Protein AF-0000000083385975 (afdb_homodimer)

Secondary structure (DSSP, 8-state):
-EEEEEESTTTT-EEEEE-EE-SSS-S-EEEEEEEESGGGTT-EEEEEE---EEETTEEE-/-EEEEEESTTTT-EEEEE-EE-SSS-S-EEEEEEEESGGGTT-EEEEEE---EEETTEEE-

Radius of gyration: 14.03 Å; Cα contacts (8 Å, |Δi|>4): 349; chains: 2; bounding box: 25×40×30 Å

Structure (mmCIF, N/CA/C/O backbone):
data_AF-0000000083385975-model_v1
#
loop_
_entity.id
_entity.type
_entity.pdbx_description
1 polymer 'Dirigent protein'
#
loop_
_atom_site.group_PDB
_atom_site.id
_atom_site.type_symbol
_atom_site.label_atom_id
_atom_site.label_alt_id
_atom_site.label_comp_id
_atom_site.label_asym_id
_atom_site.label_entity_id
_atom_site.label_seq_id
_atom_site.pdbx_PDB_ins_code
_atom_site.Cartn_x
_atom_site.Cartn_y
_atom_site.Cartn_z
_atom_site.occupancy
_atom_site.B_iso_or_equiv
_atom_site.auth_seq_id
_atom_site.auth_comp_id
_atom_site.auth_asym_id
_atom_site.auth_atom_id
_atom_site.pdbx_PDB_model_num
ATOM 1 N N . MET A 1 1 ? 3.215 5.559 -6.77 1 88.38 1 MET A N 1
ATOM 2 C CA . MET A 1 1 ? 4.078 4.836 -5.836 1 88.38 1 MET A CA 1
ATOM 3 C C . MET A 1 1 ? 4.18 3.365 -6.223 1 88.38 1 MET A C 1
ATOM 5 O O . MET A 1 1 ? 3.305 2.836 -6.906 1 88.38 1 MET A O 1
ATOM 9 N N . ASP A 1 2 ? 5.242 2.699 -5.797 1 93.31 2 ASP A N 1
ATOM 10 C CA . ASP A 1 2 ? 5.492 1.332 -6.246 1 93.31 2 ASP A CA 1
ATOM 11 C C . ASP A 1 2 ? 5.652 0.386 -5.059 1 93.31 2 ASP A C 1
ATOM 13 O O . ASP A 1 2 ? 6.312 0.724 -4.074 1 93.31 2 ASP A O 1
ATOM 17 N N . LEU A 1 3 ? 4.934 -0.708 -5.23 1 95.5 3 LEU A N 1
ATOM 18 C CA . LEU A 1 3 ? 5.172 -1.834 -4.336 1 95.5 3 LEU A CA 1
ATOM 19 C C . LEU A 1 3 ? 6.074 -2.869 -4.992 1 95.5 3 LEU A C 1
ATOM 21 O O . LEU A 1 3 ? 5.801 -3.326 -6.105 1 95.5 3 LEU A O 1
ATOM 25 N N . VAL A 1 4 ? 7.172 -3.223 -4.312 1 96.75 4 VAL A N 1
ATOM 26 C CA . VAL A 1 4 ? 8.094 -4.242 -4.805 1 96.75 4 VAL A CA 1
ATOM 27 C C . VAL A 1 4 ? 8.086 -5.441 -3.863 1 96.75 4 VAL A C 1
ATOM 29 O O . VAL A 1 4 ? 8.32 -5.301 -2.662 1 96.75 4 VAL A O 1
ATOM 32 N N . PHE A 1 5 ? 7.875 -6.602 -4.43 1 96.5 5 PHE A N 1
ATOM 33 C CA . PHE A 1 5 ? 7.957 -7.816 -3.621 1 96.5 5 PHE A CA 1
ATOM 34 C C . PHE A 1 5 ? 9.398 -8.297 -3.512 1 96.5 5 PHE A C 1
ATOM 36 O O . PHE A 1 5 ? 10.102 -8.406 -4.52 1 96.5 5 PHE A O 1
ATOM 43 N N . GLU A 1 6 ? 9.664 -8.602 -2.287 1 97.62 6 GLU A N 1
ATOM 44 C CA . GLU A 1 6 ? 11.062 -8.953 -2.029 1 97.62 6 GLU A CA 1
ATOM 45 C C . GLU A 1 6 ? 11.211 -10.445 -1.756 1 97.62 6 GLU A C 1
ATOM 47 O O . GLU A 1 6 ? 12.32 -10.984 -1.848 1 97.62 6 GLU A O 1
ATOM 52 N N . SER A 1 7 ? 10.148 -11.031 -1.352 1 95.56 7 SER A N 1
ATOM 53 C CA . SER A 1 7 ? 10.211 -12.453 -1.019 1 95.56 7 SER A CA 1
ATOM 54 C C . SER A 1 7 ? 8.898 -13.156 -1.325 1 95.56 7 SER A C 1
ATOM 56 O O . SER A 1 7 ? 7.887 -12.5 -1.603 1 95.56 7 SER A O 1
ATOM 58 N N . GLY A 1 8 ? 8.977 -14.5 -1.321 1 93.44 8 GLY A N 1
ATOM 59 C CA . GLY A 1 8 ? 7.805 -15.312 -1.595 1 93.44 8 GLY A CA 1
ATOM 60 C C . GLY A 1 8 ? 7.605 -15.594 -3.072 1 93.44 8 GLY A C 1
ATOM 61 O O . GLY A 1 8 ? 8.508 -15.375 -3.879 1 93.44 8 GLY A O 1
ATOM 62 N N . SER A 1 9 ? 6.445 -16.047 -3.395 1 92.44 9 SER A N 1
ATOM 63 C CA . SER A 1 9 ? 6.152 -16.5 -4.75 1 92.44 9 SER A CA 1
ATOM 64 C C . SER A 1 9 ? 6.168 -15.344 -5.738 1 92.44 9 SER A C 1
ATOM 66 O O . SER A 1 9 ? 6.352 -15.547 -6.941 1 92.44 9 SER A O 1
ATOM 68 N N . LEU A 1 10 ? 6.117 -14.133 -5.27 1 93.75 10 LEU A N 1
ATOM 69 C CA . LEU A 1 10 ? 6.035 -12.969 -6.148 1 93.75 10 LEU A CA 1
ATOM 70 C C . LEU A 1 10 ? 7.336 -12.172 -6.117 1 93.75 10 LEU A C 1
ATOM 72 O O . LEU A 1 10 ? 7.395 -11.047 -6.625 1 93.75 10 LEU A O 1
ATOM 76 N N . ALA A 1 11 ? 8.312 -12.734 -5.547 1 95.5 11 ALA A N 1
ATOM 77 C CA . ALA A 1 11 ? 9.586 -12.031 -5.418 1 95.5 11 ALA A CA 1
ATOM 78 C C . ALA A 1 11 ? 10.047 -11.492 -6.766 1 95.5 11 ALA A C 1
ATOM 80 O O . ALA A 1 11 ? 10.078 -12.219 -7.762 1 95.5 11 ALA A O 1
ATOM 81 N N . GLY A 1 12 ? 10.406 -10.141 -6.676 1 94.94 12 GLY A N 1
ATOM 82 C CA . GLY A 1 12 ? 10.883 -9.492 -7.887 1 94.94 12 GLY A CA 1
ATOM 83 C C . GLY A 1 12 ? 9.773 -8.828 -8.68 1 94.94 12 GLY A C 1
ATOM 84 O O . GLY A 1 12 ? 10.047 -8.062 -9.609 1 94.94 12 GLY A O 1
ATOM 85 N N . SER A 1 13 ? 8.508 -9.094 -8.352 1 95.69 13 SER A N 1
ATOM 86 C CA . SER A 1 13 ? 7.379 -8.477 -9.031 1 95.69 13 SER A CA 1
ATOM 87 C C . SER A 1 13 ? 7.031 -7.125 -8.406 1 95.69 13 SER A C 1
ATOM 89 O O . SER A 1 13 ? 7.465 -6.816 -7.297 1 95.69 13 SER A O 1
ATOM 91 N N . THR A 1 14 ? 6.316 -6.316 -9.18 1 95.69 14 THR A N 1
ATOM 92 C CA . THR A 1 14 ? 5.949 -4.977 -8.734 1 95.69 14 THR A CA 1
ATOM 93 C C . THR A 1 14 ? 4.473 -4.703 -9 1 95.69 14 THR A C 1
ATOM 95 O O . THR A 1 14 ? 3.871 -5.316 -9.883 1 95.69 14 THR A O 1
ATOM 98 N N . LEU A 1 15 ? 3.912 -3.865 -8.133 1 95.38 15 LEU A N 1
ATOM 99 C CA . LEU A 1 15 ? 2.59 -3.277 -8.328 1 95.38 15 LEU A CA 1
ATOM 100 C C . LEU A 1 15 ? 2.662 -1.755 -8.289 1 95.38 15 LEU A C 1
ATOM 102 O O . LEU A 1 15 ? 3.551 -1.187 -7.648 1 95.38 15 LEU A O 1
ATOM 106 N N . LYS A 1 16 ? 1.742 -1.178 -8.953 1 94.81 16 LYS A N 1
ATOM 107 C CA . LYS A 1 16 ? 1.578 0.27 -8.859 1 94.81 16 LYS A CA 1
ATOM 108 C C . LYS A 1 16 ? 0.511 0.634 -7.828 1 94.81 16 LYS A C 1
ATOM 110 O O . LYS A 1 16 ? -0.54 -0.006 -7.766 1 94.81 16 LYS A O 1
ATOM 115 N N . VAL A 1 17 ? 0.784 1.629 -6.988 1 93.62 17 VAL A N 1
ATOM 116 C CA . VAL A 1 17 ? -0.159 2.141 -6 1 93.62 17 VAL A CA 1
ATOM 117 C C . VAL A 1 17 ? -0.404 3.629 -6.242 1 93.62 17 VAL A C 1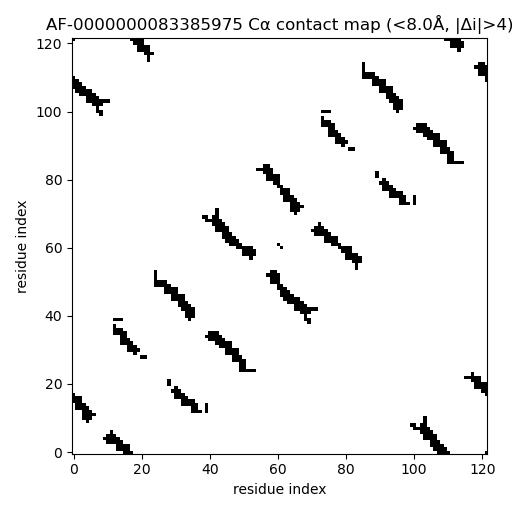
ATOM 119 O O . VAL A 1 17 ? 0.543 4.402 -6.414 1 93.62 17 VAL A O 1
ATOM 122 N N . MET A 1 18 ? -1.644 3.971 -6.336 1 89.06 18 MET A N 1
ATOM 123 C CA . MET A 1 18 ? -2.02 5.363 -6.562 1 89.06 18 MET A CA 1
ATOM 124 C C . MET A 1 18 ? -3.123 5.793 -5.602 1 89.06 18 MET A C 1
ATOM 126 O O . MET A 1 18 ? -4.016 5.008 -5.285 1 89.06 18 MET A O 1
ATOM 130 N N . GLY A 1 19 ? -2.93 7.121 -5.129 1 83.69 19 GLY A N 1
ATOM 131 C CA . GLY A 1 19 ? -4.027 7.645 -4.332 1 83.69 19 GLY A CA 1
ATOM 132 C C . GLY A 1 19 ? -3.705 8.969 -3.672 1 83.69 19 GLY A C 1
ATOM 133 O O . GLY A 1 19 ? -2.584 9.469 -3.789 1 83.69 19 GLY A O 1
ATOM 134 N N . ARG A 1 20 ? -4.781 9.508 -3.145 1 80.38 20 ARG A N 1
ATOM 135 C CA . ARG A 1 20 ? -4.715 10.773 -2.416 1 80.38 20 ARG A CA 1
ATOM 136 C C . ARG A 1 20 ? -5.016 10.562 -0.936 1 80.38 20 ARG A C 1
ATOM 138 O O . ARG A 1 20 ? -5.895 9.773 -0.58 1 80.38 20 ARG A O 1
ATOM 145 N N . LEU A 1 21 ? -3.982 11.055 -0.12 1 77.69 21 LEU A N 1
ATOM 146 C CA . LEU A 1 21 ? -4.266 11.016 1.312 1 77.69 21 LEU A CA 1
ATOM 147 C C . LEU A 1 21 ? -5.059 12.25 1.741 1 77.69 21 LEU A C 1
ATOM 149 O O . LEU A 1 21 ? -4.621 13.383 1.527 1 77.69 21 LEU A O 1
ATOM 153 N N . GLY A 1 22 ? -6.238 11.969 2.188 1 69.06 22 GLY A N 1
ATOM 154 C CA . GLY A 1 22 ? -7.047 13.07 2.691 1 69.06 22 GLY A CA 1
ATOM 155 C C . GLY A 1 22 ? -6.453 13.727 3.922 1 69.06 22 GLY A C 1
ATOM 156 O O . GLY A 1 22 ? -5.457 13.25 4.473 1 69.06 22 GLY A O 1
ATOM 157 N N . GLY A 1 23 ? -6.637 14.945 4.199 1 59.19 23 GLY A N 1
ATOM 158 C CA . GLY A 1 23 ? -6.133 15.867 5.203 1 59.19 23 GLY A CA 1
ATOM 159 C C . GLY A 1 23 ? -6.289 15.344 6.621 1 59.19 23 GLY A C 1
ATOM 160 O O . GLY A 1 23 ? -5.32 15.312 7.387 1 59.19 23 GLY A O 1
ATOM 161 N N . LYS A 1 24 ? -7.508 15.523 7.355 1 55.5 24 LYS A N 1
ATOM 162 C CA . LYS A 1 24 ? -7.793 15.328 8.773 1 55.5 24 LYS A CA 1
ATOM 163 C C . LYS A 1 24 ? -8.023 13.852 9.086 1 55.5 24 LYS A C 1
ATOM 165 O O . LYS A 1 24 ? -8.305 13.055 8.18 1 55.5 24 LYS A O 1
ATOM 170 N N . ILE A 1 25 ? -7.484 13.547 10.43 1 53.78 25 ILE A N 1
ATOM 171 C CA . ILE A 1 25 ? -8 12.289 10.953 1 53.78 25 ILE A CA 1
ATOM 172 C C . ILE A 1 25 ? -9.391 12.023 10.375 1 53.78 25 ILE A C 1
ATOM 174 O O . ILE A 1 25 ? -10.375 12.602 10.82 1 53.78 25 ILE A O 1
ATOM 178 N N . SER A 1 26 ? -9.523 12.18 9.141 1 58.34 26 SER A N 1
ATOM 179 C CA . SER A 1 26 ? -10.875 11.844 8.703 1 58.34 26 SER A CA 1
ATOM 180 C C . SER A 1 26 ? -11.039 10.336 8.508 1 58.34 26 SER A C 1
ATOM 182 O O . SER A 1 26 ? -10.062 9.594 8.586 1 58.34 26 SER A O 1
ATOM 184 N N . GLY A 1 27 ? -12.281 9.922 8.219 1 66.12 27 GLY A N 1
ATOM 185 C CA . GLY A 1 27 ? -12.773 8.57 7.996 1 66.12 27 GLY A CA 1
ATOM 186 C C . GLY A 1 27 ? -11.836 7.719 7.168 1 66.12 27 GLY A C 1
ATOM 187 O O . GLY A 1 27 ? -10.781 8.188 6.738 1 66.12 27 GLY A O 1
ATOM 188 N N . PRO A 1 28 ? -12 6.469 7.023 1 73.62 28 PRO A N 1
ATOM 189 C CA . PRO A 1 28 ? -11.25 5.52 6.195 1 73.62 28 PRO A CA 1
ATOM 190 C C . PRO A 1 28 ? -11.109 5.984 4.75 1 73.62 28 PRO A C 1
ATOM 192 O O . PRO A 1 28 ? -12.008 6.633 4.211 1 73.62 28 PRO A O 1
ATOM 195 N N . GLY A 1 29 ? -9.844 6.074 4.18 1 83.75 29 GLY A N 1
ATOM 196 C CA . GLY A 1 29 ? -9.586 6.328 2.771 1 83.75 29 GLY A CA 1
ATOM 197 C C . GLY A 1 29 ? -9.156 5.086 2.01 1 83.75 29 GLY A C 1
ATOM 198 O O . GLY A 1 29 ? -9 4.016 2.598 1 83.75 29 GLY A O 1
ATOM 199 N N . GLN A 1 30 ? -9.172 5.277 0.643 1 87.38 30 GLN A N 1
ATOM 200 C CA . GLN A 1 30 ? -8.812 4.152 -0.208 1 87.38 30 GLN A CA 1
ATOM 201 C C . GLN A 1 30 ? -7.789 4.562 -1.264 1 87.38 30 GLN A C 1
ATOM 203 O O . GLN A 1 30 ? -7.859 5.672 -1.8 1 87.38 30 GLN A O 1
ATOM 208 N N . TRP A 1 31 ? -6.887 3.754 -1.437 1 91.88 31 TRP A N 1
ATOM 209 C CA . TRP A 1 31 ? -5.961 3.857 -2.561 1 91.88 31 TRP A CA 1
ATOM 210 C C . TRP A 1 31 ? -6.168 2.709 -3.541 1 91.88 31 TRP A C 1
ATOM 212 O O . TRP A 1 31 ? -6.629 1.632 -3.158 1 91.88 31 TRP A O 1
ATOM 222 N N . SER A 1 32 ? -5.836 2.957 -4.758 1 94.25 32 SER A N 1
ATOM 223 C CA . SER A 1 32 ? -5.973 1.908 -5.762 1 94.25 32 SER A CA 1
ATOM 224 C C . SER A 1 32 ? -4.637 1.216 -6.023 1 94.25 32 SER A C 1
ATOM 226 O O . SER A 1 32 ? -3.582 1.852 -5.977 1 94.25 32 SER A O 1
ATOM 228 N N . VAL A 1 33 ? -4.738 -0.02 -6.27 1 95.19 33 VAL A N 1
ATOM 229 C CA . VAL A 1 33 ? -3.605 -0.845 -6.68 1 95.19 33 VAL A CA 1
ATOM 230 C C . VAL A 1 33 ? -3.863 -1.424 -8.07 1 95.19 33 VAL A C 1
ATOM 232 O O . VAL A 1 33 ? -4.961 -1.906 -8.352 1 95.19 33 VAL A O 1
ATOM 235 N N . MET A 1 34 ? -2.967 -1.313 -8.883 1 90.81 34 MET A N 1
ATOM 236 C CA . MET A 1 34 ? -3.131 -1.812 -10.25 1 90.81 34 MET A CA 1
ATOM 237 C C . MET A 1 34 ? -1.925 -2.645 -10.672 1 90.81 34 MET A C 1
ATOM 239 O O . MET A 1 34 ? -0.838 -2.504 -10.109 1 90.81 34 MET A O 1
ATOM 243 N N . GLY A 1 35 ? -2.105 -3.424 -11.727 1 82 35 GLY A N 1
ATOM 244 C CA . GLY A 1 35 ? -1.233 -4.391 -12.367 1 82 35 GLY A CA 1
ATOM 245 C C . GLY A 1 35 ? 0.237 -4.031 -12.273 1 82 35 GLY A C 1
ATOM 246 O O . GLY A 1 35 ? 0.584 -2.949 -11.789 1 82 35 GLY A O 1
ATOM 247 N N . GLY A 1 36 ? 1.035 -5.062 -12.516 1 85.88 36 GLY A N 1
ATOM 248 C CA . GLY A 1 36 ? 2.488 -4.984 -12.539 1 85.88 36 GLY A CA 1
ATOM 249 C C . GLY A 1 36 ? 3.123 -6 -13.477 1 85.88 36 GLY A C 1
ATOM 250 O O . GLY A 1 36 ? 2.623 -6.234 -14.578 1 85.88 36 GLY A O 1
ATOM 251 N N . THR A 1 37 ? 4.148 -6.5 -12.984 1 91.12 37 THR A N 1
ATOM 252 C CA . THR A 1 37 ? 4.953 -7.375 -13.836 1 91.12 37 THR A CA 1
ATOM 253 C C . THR A 1 37 ? 4.457 -8.812 -13.742 1 91.12 37 THR A C 1
ATOM 255 O O . THR A 1 37 ? 3.953 -9.242 -12.703 1 91.12 37 THR A O 1
ATOM 258 N N . GLY A 1 38 ? 4.555 -9.586 -14.906 1 87.94 38 GLY A N 1
ATOM 259 C CA . GLY A 1 38 ? 4.309 -11.016 -14.93 1 87.94 38 GLY A CA 1
ATOM 260 C C . GLY A 1 38 ? 2.869 -11.383 -14.617 1 87.94 38 GLY A C 1
ATOM 261 O O . GLY A 1 38 ? 1.939 -10.859 -15.234 1 87.94 38 GLY A O 1
ATOM 262 N N . ASP A 1 39 ? 2.711 -12.055 -13.508 1 86.38 39 ASP A N 1
ATOM 263 C CA . ASP A 1 39 ? 1.422 -12.594 -13.086 1 86.38 39 ASP A CA 1
ATOM 264 C C . ASP A 1 39 ? 0.525 -11.5 -12.516 1 86.38 39 ASP A C 1
ATOM 266 O O . ASP A 1 39 ? -0.67 -11.719 -12.305 1 86.38 39 ASP A O 1
ATOM 270 N N . LEU A 1 40 ? 1.121 -10.383 -12.32 1 94.06 40 LEU A N 1
ATOM 271 C CA . LEU A 1 40 ? 0.365 -9.32 -11.656 1 94.06 40 LEU A CA 1
ATOM 272 C C . LEU A 1 40 ? -0.152 -8.305 -12.672 1 94.06 40 LEU A C 1
ATOM 274 O O . LEU A 1 40 ? -0.706 -7.273 -12.297 1 94.06 40 LEU A O 1
ATOM 278 N N . THR A 1 41 ? -0.028 -8.547 -13.953 1 94.75 41 THR A N 1
ATOM 279 C CA . THR A 1 41 ? -0.422 -7.594 -14.984 1 94.75 41 THR A CA 1
ATOM 280 C C . THR A 1 41 ? -1.924 -7.324 -14.93 1 94.75 41 THR A C 1
ATOM 282 O O . THR A 1 41 ? -2.371 -6.211 -15.203 1 94.75 41 THR A O 1
ATOM 285 N N . MET A 1 42 ? -2.705 -8.258 -14.516 1 95 42 MET A N 1
ATOM 286 C CA . MET A 1 42 ? -4.156 -8.094 -14.469 1 95 42 MET A CA 1
ATOM 287 C C . MET A 1 42 ? -4.641 -7.934 -13.031 1 95 42 MET A C 1
ATOM 289 O O . MET A 1 42 ? -5.84 -8.031 -12.766 1 95 42 MET A O 1
ATOM 293 N N . ALA A 1 43 ? -3.664 -7.77 -12.211 1 95.25 43 ALA A N 1
ATOM 294 C CA . ALA A 1 43 ? -4.043 -7.594 -10.812 1 95.25 43 ALA A CA 1
ATOM 295 C C . ALA A 1 43 ? -4.652 -6.215 -10.578 1 95.25 43 ALA A C 1
ATOM 297 O O . ALA A 1 43 ? -4.188 -5.219 -11.141 1 95.25 43 ALA A O 1
ATOM 298 N N . ARG A 1 44 ? -5.75 -6.215 -9.828 1 96.19 44 ARG A N 1
ATOM 299 C CA . ARG A 1 44 ? -6.383 -4.996 -9.336 1 96.19 44 ARG A CA 1
ATOM 300 C C . ARG A 1 44 ? -6.758 -5.129 -7.863 1 96.19 44 ARG A C 1
ATOM 302 O O . ARG A 1 44 ? -7.168 -6.203 -7.414 1 96.19 44 ARG A O 1
ATOM 309 N N . GLY A 1 45 ? -6.488 -4.012 -7.141 1 96.06 45 GLY A N 1
ATOM 310 C CA . GLY A 1 45 ? -6.82 -4.062 -5.727 1 96.06 45 GLY A CA 1
ATOM 311 C C . GLY A 1 45 ? -7.051 -2.691 -5.121 1 96.06 45 GLY A C 1
ATOM 312 O O . GLY A 1 45 ? -6.992 -1.679 -5.82 1 96.06 45 GLY A O 1
ATOM 313 N N . ILE A 1 46 ? -7.391 -2.799 -3.822 1 95.38 46 ILE A N 1
ATOM 314 C CA . ILE A 1 46 ? -7.664 -1.596 -3.043 1 95.38 46 ILE A CA 1
ATOM 315 C C . ILE A 1 46 ? -6.914 -1.66 -1.716 1 95.38 46 ILE A C 1
ATOM 317 O O . ILE A 1 46 ? -6.875 -2.709 -1.066 1 95.38 46 ILE A O 1
ATOM 321 N N . ILE A 1 47 ? -6.293 -0.514 -1.362 1 93.56 47 ILE A N 1
ATOM 322 C CA . ILE A 1 47 ? -5.77 -0.348 -0.01 1 93.56 47 ILE A CA 1
ATOM 323 C C . ILE A 1 47 ? -6.734 0.503 0.814 1 93.56 47 ILE A C 1
ATOM 325 O O . ILE A 1 47 ? -6.98 1.665 0.486 1 93.56 47 ILE A O 1
ATOM 329 N N . ASN A 1 48 ? -7.301 -0.117 1.854 1 91.75 48 ASN A N 1
ATOM 330 C CA . ASN A 1 48 ? -8.078 0.609 2.852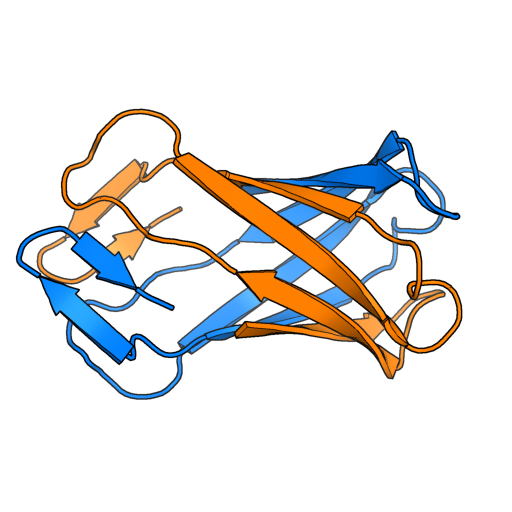 1 91.75 48 ASN A CA 1
ATOM 331 C C . ASN A 1 48 ? -7.195 1.143 3.975 1 91.75 48 ASN A C 1
ATOM 333 O O . ASN A 1 48 ? -6.5 0.374 4.641 1 91.75 48 ASN A O 1
ATOM 337 N N . TYR A 1 49 ? -7.254 2.557 4.059 1 86.5 49 TYR A N 1
ATOM 338 C CA . TYR A 1 49 ? -6.395 3.082 5.113 1 86.5 49 TYR A CA 1
ATOM 339 C C . TYR A 1 49 ? -7.18 3.971 6.066 1 86.5 49 TYR A C 1
ATOM 341 O O . TYR A 1 49 ? -8.234 4.504 5.707 1 86.5 49 TYR A O 1
ATOM 349 N N . LYS A 1 50 ? -6.727 4.043 7.332 1 82.38 50 LYS A N 1
ATOM 350 C CA . LYS A 1 50 ? -7.215 4.949 8.367 1 82.38 50 LYS A CA 1
ATOM 351 C C . LYS A 1 50 ? -6.055 5.586 9.133 1 82.38 50 LYS A C 1
ATOM 353 O O . LYS A 1 50 ? -5.117 4.898 9.539 1 82.38 50 LYS A O 1
ATOM 358 N N . ILE A 1 51 ? -6.148 6.871 9.188 1 81 51 ILE A N 1
ATOM 359 C CA . ILE A 1 51 ? -5.168 7.566 10.008 1 81 51 ILE A CA 1
ATOM 360 C C . ILE A 1 51 ? -5.523 7.402 11.484 1 81 51 ILE A C 1
ATOM 362 O O . ILE A 1 51 ? -6.602 7.816 11.922 1 81 51 ILE A O 1
ATOM 3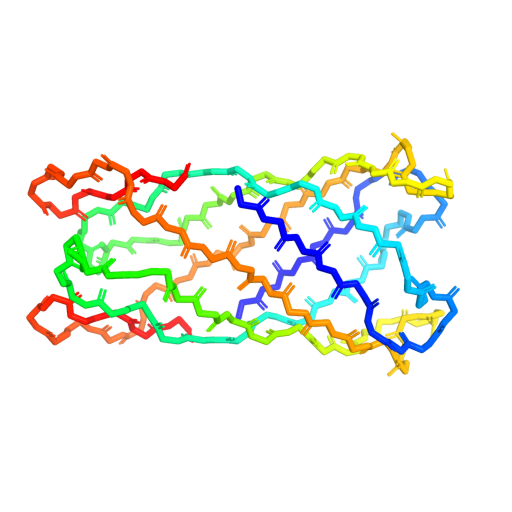66 N N . ILE A 1 52 ? -4.676 6.812 12.273 1 82.38 52 ILE A N 1
ATOM 367 C CA . ILE A 1 52 ? -5.012 6.547 13.664 1 82.38 52 ILE A CA 1
ATOM 368 C C . ILE A 1 52 ? -4.34 7.578 14.562 1 82.38 52 ILE A C 1
ATOM 370 O O . ILE A 1 52 ? -4.754 7.785 15.703 1 82.38 52 ILE A O 1
ATOM 374 N N . GLN A 1 53 ? -3.221 8.242 14 1 80.81 53 GLN A N 1
ATOM 375 C CA . GLN A 1 53 ? -2.535 9.281 14.758 1 80.81 53 GLN A CA 1
ATOM 376 C C . GLN A 1 53 ? -1.976 10.359 13.836 1 80.81 53 GLN A C 1
ATOM 378 O O . GLN A 1 53 ? -1.449 10.047 12.758 1 80.81 53 GLN A O 1
ATOM 383 N N . GLU A 1 54 ? -2.262 11.609 14.148 1 77.56 54 GLU A N 1
ATOM 384 C 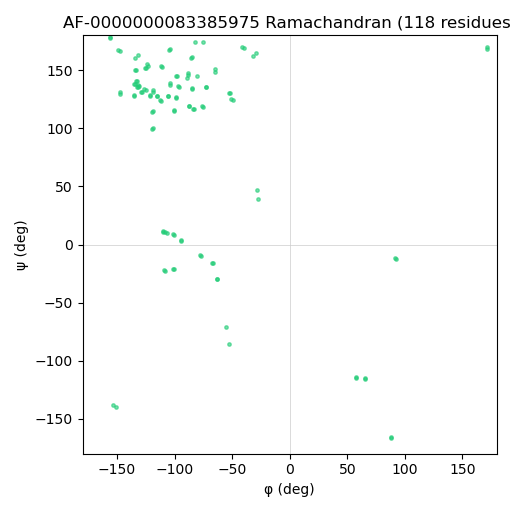CA . GLU A 1 54 ? -1.666 12.742 13.445 1 77.56 54 GLU A CA 1
ATOM 385 C C . GLU A 1 54 ? -0.85 13.617 14.391 1 77.56 54 GLU A C 1
ATOM 387 O O . GLU A 1 54 ? -1.344 14.031 15.438 1 77.56 54 GLU A O 1
ATOM 392 N N . ASP A 1 55 ? 0.379 13.602 14.102 1 77.06 55 ASP A N 1
ATOM 393 C CA . ASP A 1 55 ? 1.281 14.477 14.844 1 77.06 55 ASP A CA 1
ATOM 394 C C . ASP A 1 55 ? 1.972 15.469 13.914 1 77.06 55 ASP A C 1
ATOM 396 O O . ASP A 1 55 ? 2.975 15.133 13.273 1 77.06 55 ASP A O 1
ATOM 400 N N . GLY A 1 56 ? 1.371 16.625 13.977 1 76.5 56 GLY A N 1
ATOM 401 C CA . GLY A 1 56 ? 1.91 17.594 13.023 1 76.5 56 GLY A CA 1
ATOM 402 C C . GLY A 1 56 ? 1.83 17.109 11.586 1 76.5 56 GLY A C 1
ATOM 403 O O . GLY A 1 56 ? 0.746 16.812 11.086 1 76.5 56 GLY A O 1
ATOM 404 N N . ALA A 1 57 ? 3.047 16.906 11.023 1 71.19 57 ALA A N 1
ATOM 405 C CA . ALA A 1 57 ? 3.096 16.5 9.617 1 71.19 57 ALA A CA 1
ATOM 406 C C . ALA A 1 57 ? 3.182 14.977 9.492 1 71.19 57 ALA A C 1
ATOM 408 O O . ALA A 1 57 ? 3.166 14.445 8.375 1 71.19 57 ALA A O 1
ATOM 409 N N . SER A 1 58 ? 3.117 14.375 10.727 1 75.44 58 SER A N 1
ATOM 410 C CA . SER A 1 58 ? 3.27 12.922 10.695 1 75.44 58 SER A CA 1
ATOM 411 C C . SER A 1 58 ? 1.925 12.219 10.875 1 75.44 58 SER A C 1
ATOM 413 O O . SER A 1 58 ? 1.088 12.664 11.664 1 75.44 58 SER A O 1
ATOM 415 N N . ARG A 1 59 ? 1.743 11.133 10.016 1 80.75 59 ARG A N 1
ATOM 416 C CA . ARG A 1 59 ? 0.542 10.312 10.117 1 80.75 59 ARG A CA 1
ATOM 417 C C . ARG A 1 59 ? 0.899 8.836 10.227 1 80.75 59 ARG A C 1
ATOM 419 O O . ARG A 1 59 ? 1.808 8.359 9.547 1 80.75 59 ARG A O 1
ATOM 426 N N . THR A 1 60 ? 0.224 8.227 11.25 1 81 60 THR A N 1
ATOM 427 C CA . THR A 1 60 ? 0.373 6.785 11.422 1 81 60 THR A CA 1
ATOM 428 C C . THR A 1 60 ? -0.884 6.055 10.961 1 81 60 THR A C 1
ATOM 430 O O . THR A 1 60 ? -2.002 6.48 11.258 1 81 60 THR A O 1
ATOM 433 N N . PHE A 1 61 ? -0.608 5.039 10.062 1 79.69 61 PHE A N 1
ATOM 434 C CA . PHE A 1 61 ? -1.709 4.234 9.547 1 79.69 61 PHE A CA 1
ATOM 435 C C . PHE A 1 61 ? -1.799 2.906 10.297 1 79.69 61 PHE A C 1
ATOM 437 O O . PHE A 1 61 ? -0.796 2.412 10.812 1 79.69 61 PHE A O 1
ATOM 444 N N . MET B 1 1 ? -3.057 -1.206 7.738 1 88.69 1 MET B N 1
ATOM 445 C CA . MET B 1 1 ? -3.92 -1.069 6.566 1 88.69 1 MET B CA 1
ATOM 446 C C . MET B 1 1 ? -3.891 -2.336 5.719 1 88.69 1 MET B C 1
ATOM 448 O O . MET B 1 1 ? -2.951 -3.129 5.809 1 88.69 1 MET B O 1
ATOM 452 N N . ASP B 1 2 ? -4.891 -2.539 4.887 1 93.69 2 ASP B N 1
ATOM 453 C CA . ASP B 1 2 ? -5.02 -3.795 4.152 1 93.69 2 ASP B CA 1
ATOM 454 C C . ASP B 1 2 ? -5.152 -3.539 2.65 1 93.69 2 ASP B C 1
ATOM 456 O O . ASP B 1 2 ? -5.863 -2.623 2.232 1 93.69 2 ASP B O 1
ATOM 460 N N . LEU B 1 3 ? -4.355 -4.336 1.962 1 95.56 3 LEU B N 1
ATOM 461 C CA . LEU B 1 3 ? -4.551 -4.43 0.519 1 95.56 3 LEU B CA 1
ATOM 462 C C . LEU B 1 3 ? -5.363 -5.668 0.159 1 95.56 3 LEU B C 1
ATOM 464 O O . LEU B 1 3 ? -5.016 -6.781 0.565 1 95.56 3 LEU B O 1
ATOM 468 N N . VAL B 1 4 ? -6.445 -5.469 -0.594 1 96.75 4 VAL B N 1
ATOM 469 C CA . VAL B 1 4 ? -7.281 -6.574 -1.053 1 96.75 4 VAL B CA 1
ATOM 470 C C . VAL B 1 4 ? -7.223 -6.668 -2.576 1 96.75 4 VAL B C 1
ATOM 472 O O . VAL B 1 4 ? -7.512 -5.691 -3.273 1 96.75 4 VAL B O 1
ATOM 475 N N . PHE B 1 5 ? -6.926 -7.84 -3.062 1 96.56 5 PHE B N 1
ATOM 476 C CA . PHE B 1 5 ? -6.949 -8.047 -4.508 1 96.56 5 PHE B CA 1
ATOM 477 C C . PHE B 1 5 ? -8.359 -8.375 -4.984 1 96.56 5 PHE B C 1
ATOM 479 O O . PHE B 1 5 ? -9.023 -9.242 -4.422 1 96.56 5 PHE B O 1
ATOM 486 N N . GLU B 1 6 ? -8.633 -7.676 -6.047 1 97.56 6 GLU B N 1
ATOM 487 C CA . GLU B 1 6 ? -10.008 -7.801 -6.516 1 97.56 6 GLU B CA 1
ATOM 488 C C . GLU B 1 6 ? -10.078 -8.594 -7.82 1 97.56 6 GLU B C 1
ATOM 490 O O . GLU B 1 6 ? -11.141 -9.078 -8.203 1 97.56 6 GLU B O 1
ATOM 495 N N . SER B 1 7 ? -8.977 -8.617 -8.492 1 95.5 7 SER B N 1
ATOM 496 C CA . SER B 1 7 ? -8.961 -9.32 -9.773 1 95.5 7 SER B CA 1
ATOM 497 C C . SER B 1 7 ? -7.594 -9.914 -10.062 1 95.5 7 SER B C 1
ATOM 499 O O . SER B 1 7 ? -6.621 -9.617 -9.367 1 95.5 7 SER B O 1
ATOM 501 N N . GLY B 1 8 ? -7.602 -10.789 -11.086 1 93.38 8 GLY B N 1
ATOM 502 C CA . GLY B 1 8 ? -6.363 -11.453 -11.477 1 93.38 8 GLY B CA 1
ATOM 503 C C . GLY B 1 8 ? -6.102 -12.734 -10.703 1 93.38 8 GLY B C 1
ATOM 504 O O . GLY B 1 8 ? -6.996 -13.242 -10.023 1 93.38 8 GLY B O 1
ATOM 505 N N . SER B 1 9 ? -4.91 -13.219 -10.797 1 92.31 9 SER B N 1
ATOM 506 C CA . SER B 1 9 ? -4.551 -14.516 -10.227 1 92.31 9 SER B CA 1
ATOM 507 C C . SER B 1 9 ? -4.613 -14.484 -8.703 1 92.31 9 SER B C 1
ATOM 509 O O . SER B 1 9 ? -4.75 -15.531 -8.062 1 92.31 9 SER B O 1
ATOM 511 N N . LEU B 1 10 ? -4.652 -13.328 -8.117 1 93.75 10 LEU B N 1
ATOM 512 C CA . LEU B 1 10 ? -4.617 -13.219 -6.66 1 93.75 10 LEU B CA 1
ATOM 513 C C . LEU B 1 10 ? -5.961 -12.75 -6.121 1 93.75 10 LEU B C 1
ATOM 515 O O . LEU B 1 10 ? -6.074 -12.398 -4.941 1 93.75 10 LEU B O 1
ATOM 519 N N . ALA B 1 11 ? -6.918 -12.758 -6.949 1 95.44 11 ALA B N 1
ATOM 520 C CA . ALA B 1 11 ? -8.234 -12.273 -6.539 1 95.44 11 ALA B CA 1
ATOM 521 C C . ALA B 1 11 ? -8.695 -12.961 -5.258 1 95.44 11 ALA B C 1
ATOM 523 O O . ALA B 1 11 ? -8.641 -14.188 -5.145 1 95.44 11 ALA B O 1
ATOM 524 N N . GLY B 1 12 ? -9.141 -12.031 -4.316 1 95 12 GLY B N 1
ATOM 525 C CA . GLY B 1 12 ? -9.633 -12.547 -3.047 1 95 12 GLY B CA 1
ATOM 526 C C . GLY B 1 12 ? -8.547 -12.633 -1.983 1 95 12 GLY B C 1
ATOM 527 O O . GLY B 1 12 ? -8.844 -12.844 -0.807 1 95 12 GLY B O 1
ATOM 528 N N . SER B 1 13 ? -7.277 -12.492 -2.363 1 95.56 13 SER B N 1
ATOM 529 C CA . SER B 1 13 ? -6.176 -12.508 -1.408 1 95.56 13 SER B CA 1
ATOM 530 C C . SER B 1 13 ? -5.945 -11.133 -0.803 1 95.56 13 SER B C 1
ATOM 532 O O . SER B 1 13 ? -6.441 -10.125 -1.321 1 95.56 13 SER B O 1
ATOM 534 N N . THR B 1 14 ? -5.23 -11.117 0.355 1 95.81 14 THR B N 1
ATOM 535 C CA . THR B 1 14 ? -4.977 -9.867 1.063 1 95.81 14 THR B CA 1
ATOM 536 C C . THR B 1 14 ? -3.514 -9.781 1.492 1 95.81 14 THR B C 1
ATOM 538 O O . THR B 1 14 ? -2.846 -10.805 1.656 1 95.81 14 THR B O 1
ATOM 541 N N . LEU B 1 15 ? -3.043 -8.531 1.559 1 95.5 15 LEU B N 1
ATOM 542 C CA . LEU B 1 15 ? -1.761 -8.195 2.168 1 95.5 15 LEU B CA 1
ATOM 543 C C . LEU B 1 15 ? -1.941 -7.164 3.275 1 95.5 15 LEU B C 1
ATOM 545 O O . LEU B 1 15 ? -2.887 -6.371 3.246 1 95.5 15 LEU B O 1
ATOM 549 N N . LYS B 1 16 ? -1.022 -7.156 4.195 1 94.81 16 LYS B N 1
ATOM 550 C CA . LYS B 1 16 ? -0.966 -6.113 5.215 1 94.81 16 LYS B CA 1
ATOM 551 C C . LYS B 1 16 ? 0.033 -5.023 4.836 1 94.81 16 LYS B C 1
ATOM 553 O O . LYS B 1 16 ? 1.125 -5.32 4.344 1 94.81 16 LYS B O 1
ATOM 558 N N . VAL B 1 17 ? -0.344 -3.826 5.027 1 93.81 17 VAL B N 1
ATOM 559 C CA . VAL B 1 17 ? 0.528 -2.68 4.789 1 93.81 17 VAL B CA 1
ATOM 560 C C . VAL B 1 17 ? 0.674 -1.867 6.074 1 93.81 17 VAL B C 1
ATOM 562 O O . VAL B 1 17 ? -0.319 -1.559 6.734 1 93.81 17 VAL B O 1
ATOM 565 N N . MET B 1 18 ? 1.892 -1.609 6.43 1 88.94 18 MET B N 1
ATOM 566 C CA . MET B 1 18 ? 2.18 -0.838 7.637 1 88.94 18 MET B CA 1
ATOM 567 C C . MET B 1 18 ? 3.219 0.242 7.355 1 88.94 18 MET B C 1
ATOM 569 O O . MET B 1 18 ? 4.148 0.028 6.578 1 88.94 18 MET B O 1
ATOM 573 N N . GLY B 1 19 ? 2.91 1.439 8.031 1 83.19 19 GLY B N 1
ATOM 574 C CA . GLY B 1 19 ? 3.939 2.463 7.926 1 83.19 19 GLY B CA 1
ATOM 575 C C . GLY B 1 19 ? 3.498 3.809 8.469 1 83.19 19 GLY B C 1
ATOM 576 O O . GLY B 1 19 ? 2.344 3.975 8.867 1 83.19 19 GLY B O 1
ATOM 577 N N . ARG B 1 20 ? 4.531 4.641 8.586 1 80.12 20 ARG B N 1
ATOM 578 C CA . ARG B 1 20 ? 4.352 6.012 9.047 1 80.12 20 ARG B CA 1
ATOM 579 C C . ARG B 1 20 ? 4.62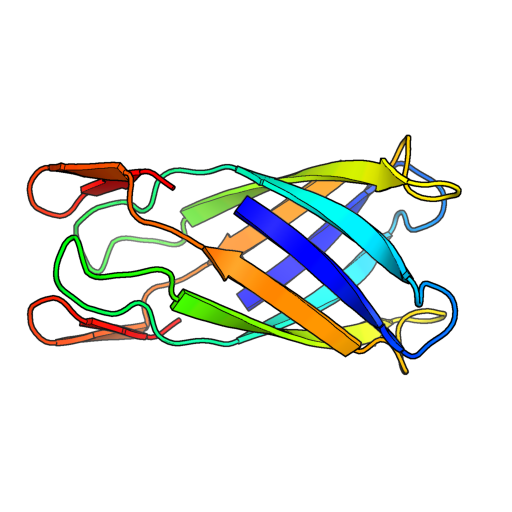5 7.008 7.93 1 80.12 20 ARG B C 1
ATOM 581 O O . ARG B 1 20 ? 5.551 6.82 7.133 1 80.12 20 ARG B O 1
ATOM 588 N N . LEU B 1 21 ? 3.529 7.848 7.707 1 77.38 21 LEU B N 1
ATOM 589 C CA . LEU B 1 21 ? 3.779 8.922 6.75 1 77.38 21 LEU B CA 1
ATOM 590 C C . LEU B 1 21 ? 4.469 10.102 7.426 1 77.38 21 LEU B C 1
ATOM 592 O O . LEU B 1 21 ? 3.953 10.648 8.398 1 77.38 21 LEU B O 1
ATOM 596 N N . GLY B 1 22 ? 5.656 10.336 6.969 1 68.5 22 GLY B N 1
ATOM 597 C CA . GLY B 1 22 ? 6.355 11.492 7.496 1 68.5 22 GLY B CA 1
ATOM 598 C C . GLY B 1 22 ? 5.684 12.805 7.148 1 68.5 22 GLY B C 1
ATOM 599 O O . GLY B 1 22 ? 4.734 12.836 6.359 1 68.5 22 GLY B O 1
ATOM 600 N N . GLY B 1 23 ? 5.715 13.844 7.891 1 58.38 23 GLY B N 1
ATOM 601 C CA . GLY B 1 23 ? 5.09 15.156 7.926 1 58.38 23 GLY B CA 1
ATOM 602 C C . GLY B 1 23 ? 5.297 15.953 6.648 1 58.38 23 GLY B C 1
ATOM 603 O O . GLY B 1 23 ? 4.398 16.672 6.211 1 58.38 23 GLY B O 1
ATOM 604 N N . LYS B 1 24 ? 6.531 16.5 6.27 1 55.06 24 LYS B N 1
ATOM 605 C CA . LYS B 1 24 ? 6.82 17.469 5.211 1 55.06 24 LYS B CA 1
ATOM 606 C C . LYS B 1 24 ? 7.094 16.766 3.885 1 55.06 24 LYS B C 1
ATOM 608 O O . LYS B 1 24 ? 7.402 15.57 3.861 1 55.06 24 LYS B O 1
ATOM 613 N N . ILE B 1 25 ? 6.535 17.562 2.768 1 53.62 25 ILE B N 1
ATOM 614 C CA . ILE B 1 25 ? 7.078 17.172 1.474 1 53.62 25 ILE B CA 1
ATOM 615 C C . ILE B 1 25 ? 8.484 16.594 1.657 1 53.62 25 ILE B C 1
ATOM 617 O O . ILE B 1 25 ? 9.453 17.344 1.809 1 53.62 25 ILE B O 1
ATOM 621 N N . SER B 1 26 ? 8.672 15.867 2.666 1 57.69 26 SER B N 1
ATOM 622 C CA . SER B 1 26 ? 10.055 15.406 2.719 1 57.69 26 SER B CA 1
ATOM 623 C C . SER B 1 26 ? 10.312 14.297 1.71 1 57.69 26 SER B C 1
ATOM 625 O O . SER B 1 26 ? 9.375 13.789 1.088 1 57.69 26 SER B O 1
ATOM 627 N N . GLY B 1 27 ? 11.602 13.883 1.592 1 65.19 27 GLY B N 1
ATOM 628 C CA . GLY B 1 27 ? 12.203 12.859 0.752 1 65.19 27 GLY B CA 1
ATOM 629 C C . GLY B 1 27 ? 11.359 11.609 0.636 1 65.19 27 GLY B C 1
ATOM 630 O O . GLY B 1 27 ? 10.297 11.508 1.251 1 65.19 27 GLY B O 1
ATOM 631 N N . PRO B 1 28 ? 11.625 10.703 -0.214 1 72.56 28 PRO B N 1
ATOM 632 C CA . PRO B 1 28 ? 10.984 9.398 -0.403 1 72.56 28 PRO B CA 1
ATOM 633 C C . PRO B 1 28 ? 10.852 8.617 0.899 1 72.56 28 PRO B C 1
ATOM 635 O O . PRO B 1 28 ? 11.719 8.703 1.772 1 72.56 28 PRO B O 1
ATOM 638 N N . GLY B 1 29 ? 9.594 8.18 1.287 1 83.31 29 GLY B N 1
ATOM 639 C CA . GLY B 1 29 ? 9.367 7.277 2.404 1 83.31 29 GLY B CA 1
ATOM 640 C C . GLY B 1 29 ? 9.039 5.859 1.972 1 83.31 29 GLY B C 1
ATOM 641 O O . GLY B 1 29 ? 8.938 5.578 0.775 1 83.31 29 GLY B O 1
ATOM 642 N N . GLN B 1 30 ? 9.094 4.957 3.033 1 87 30 GLN B N 1
ATOM 643 C CA . GLN B 1 30 ? 8.836 3.549 2.742 1 87 30 GLN B CA 1
ATOM 644 C C . GLN B 1 30 ? 7.82 2.963 3.717 1 87 30 GLN B C 1
ATOM 646 O O . GLN B 1 30 ? 7.828 3.297 4.902 1 87 30 GLN B O 1
ATOM 651 N N . TRP B 1 31 ? 6.969 2.25 3.188 1 91.62 31 TRP B N 1
ATOM 652 C CA . TRP B 1 31 ? 6.078 1.41 3.979 1 91.62 31 TRP B CA 1
ATOM 653 C C . TRP B 1 31 ? 6.395 -0.068 3.773 1 91.62 31 TRP B C 1
ATOM 655 O O . TRP B 1 31 ? 6.918 -0.457 2.727 1 91.62 31 TRP B O 1
ATOM 665 N N . SER B 1 32 ? 6.094 -0.827 4.738 1 94.19 32 SER B N 1
ATOM 666 C CA . SER B 1 32 ? 6.332 -2.262 4.621 1 94.19 32 SER B CA 1
ATOM 667 C C . SER B 1 32 ? 5.059 -3.004 4.23 1 94.19 32 SER B C 1
ATOM 669 O O . SER B 1 32 ? 3.963 -2.625 4.645 1 94.19 32 SER B O 1
ATOM 671 N N . VAL B 1 33 ? 5.25 -3.988 3.475 1 95.31 33 VAL B N 1
ATOM 672 C CA . VAL B 1 33 ? 4.191 -4.914 3.088 1 95.31 33 VAL B CA 1
ATOM 673 C C . VAL B 1 33 ? 4.527 -6.32 3.58 1 95.31 33 VAL B C 1
ATOM 675 O O . VAL B 1 33 ? 5.664 -6.773 3.443 1 95.31 33 VAL B O 1
ATOM 678 N N . MET B 1 34 ? 3.643 -6.941 4.148 1 91.38 34 MET B N 1
ATOM 679 C CA . MET B 1 34 ? 3.879 -8.281 4.672 1 91.38 34 MET B CA 1
ATOM 680 C C . MET B 1 34 ? 2.732 -9.219 4.305 1 91.38 34 MET B C 1
ATOM 682 O O . MET B 1 34 ? 1.612 -8.766 4.059 1 91.38 34 MET B O 1
ATOM 686 N N . GLY B 1 35 ? 3.002 -10.539 4.355 1 81.56 35 GLY B N 1
ATOM 687 C CA . GLY B 1 35 ? 2.223 -11.719 4.02 1 81.56 35 GLY B CA 1
ATOM 688 C C . GLY B 1 35 ? 0.73 -11.523 4.207 1 81.56 35 GLY B C 1
ATOM 689 O O . GLY B 1 35 ? 0.29 -10.461 4.648 1 81.56 35 GLY B O 1
ATOM 690 N N . GLY B 1 36 ? -0.002 -12.422 3.635 1 85.5 36 GLY B N 1
ATOM 691 C CA . GLY B 1 36 ? -1.452 -12.508 3.693 1 85.5 36 GLY B CA 1
ATOM 692 C C . GLY B 1 36 ? -1.972 -13.922 3.508 1 85.5 36 GLY B C 1
ATOM 693 O O . GLY B 1 36 ? -1.41 -14.875 4.055 1 85.5 36 GLY B O 1
ATOM 694 N N . THR B 1 37 ? -2.979 -13.945 2.773 1 90.88 37 THR B N 1
ATOM 695 C CA . THR B 1 37 ? -3.682 -15.219 2.635 1 90.88 37 THR B CA 1
ATOM 696 C C . THR B 1 37 ? -3.092 -16.047 1.49 1 90.88 37 THR B C 1
ATOM 698 O O . THR B 1 37 ? -2.566 -15.484 0.525 1 90.88 37 THR B O 1
ATOM 701 N N . GLY B 1 38 ? -3.115 -17.422 1.65 1 88.25 38 GLY B N 1
ATOM 702 C CA . GLY B 1 38 ? -2.771 -18.344 0.576 1 88.25 38 GLY B CA 1
ATOM 703 C C . GLY B 1 38 ? -1.318 -18.25 0.153 1 88.25 38 GLY B C 1
ATOM 704 O O . GLY B 1 38 ? -0.417 -18.328 0.989 1 88.25 38 GLY B O 1
ATOM 705 N N . ASP B 1 39 ? -1.118 -17.844 -1.082 1 87.06 39 ASP B N 1
ATOM 706 C CA . ASP B 1 39 ? 0.198 -17.812 -1.712 1 87.06 39 ASP B CA 1
ATOM 707 C C . ASP B 1 39 ? 1 -16.609 -1.23 1 87.06 39 ASP B C 1
ATOM 709 O O . ASP B 1 39 ? 2.205 -16.516 -1.476 1 87.06 39 ASP B O 1
ATOM 713 N N . LEU B 1 40 ? 0.319 -15.758 -0.525 1 94.19 40 LEU B N 1
ATOM 714 C CA . LEU B 1 40 ? 0.982 -14.516 -0.135 1 94.19 40 LEU B CA 1
ATOM 715 C C . LEU B 1 40 ? 1.448 -14.586 1.315 1 94.19 40 LEU B C 1
ATOM 717 O O . LEU B 1 40 ? 1.905 -13.586 1.871 1 94.19 40 LEU B O 1
ATOM 721 N N . THR B 1 41 ? 1.39 -15.719 1.969 1 95.06 41 THR B N 1
ATOM 722 C CA . THR B 1 41 ? 1.741 -15.852 3.379 1 95.06 41 THR B CA 1
ATOM 723 C C . THR B 1 41 ? 3.213 -15.516 3.604 1 95.06 41 THR B C 1
ATOM 725 O O . THR B 1 41 ? 3.58 -14.969 4.648 1 95.06 41 THR B O 1
ATOM 728 N N . MET B 1 42 ? 4.055 -15.734 2.66 1 95.19 42 MET B N 1
ATOM 729 C CA . MET B 1 42 ? 5.484 -15.477 2.82 1 95.19 42 MET B CA 1
ATOM 730 C C . MET B 1 42 ? 5.91 -14.258 2.018 1 95.19 42 MET B C 1
ATOM 732 O O . MET B 1 42 ? 7.105 -14.016 1.831 1 95.19 42 MET B O 1
ATOM 736 N N . ALA B 1 43 ? 4.902 -13.594 1.558 1 95.38 43 ALA B N 1
ATOM 737 C CA . ALA B 1 43 ? 5.223 -12.406 0.779 1 95.38 43 ALA B CA 1
ATOM 738 C C . ALA B 1 43 ? 5.727 -11.281 1.68 1 95.38 43 ALA B C 1
ATOM 740 O O . ALA B 1 43 ? 5.207 -11.078 2.777 1 95.38 43 ALA B O 1
ATOM 741 N N . ARG B 1 44 ? 6.797 -10.641 1.216 1 96.31 44 ARG B N 1
ATOM 742 C CA . ARG B 1 44 ? 7.328 -9.43 1.822 1 96.31 44 ARG B CA 1
ATOM 743 C C . ARG B 1 44 ? 7.668 -8.391 0.758 1 96.31 44 ARG B C 1
ATOM 745 O O . ARG B 1 44 ? 8.148 -8.734 -0.324 1 96.31 44 ARG B O 1
ATOM 752 N N . GLY B 1 45 ? 7.301 -7.133 1.11 1 96.12 45 GLY B N 1
ATOM 753 C CA . GLY B 1 45 ? 7.594 -6.086 0.147 1 96.12 45 GLY B CA 1
ATOM 754 C C . GLY B 1 45 ? 7.707 -4.711 0.778 1 96.12 45 GLY B C 1
ATOM 755 O O . GLY B 1 45 ? 7.594 -4.57 1.997 1 96.12 45 GLY B O 1
ATOM 756 N N . ILE B 1 46 ? 8.016 -3.795 -0.134 1 95.31 46 ILE B N 1
ATOM 757 C CA . ILE B 1 46 ? 8.18 -2.398 0.258 1 95.31 46 ILE B CA 1
ATOM 758 C C . ILE B 1 46 ? 7.391 -1.501 -0.692 1 95.31 46 ILE B C 1
ATOM 760 O O . ILE B 1 46 ? 7.398 -1.714 -1.907 1 95.31 46 ILE B O 1
ATOM 764 N N . ILE B 1 47 ? 6.676 -0.536 -0.073 1 93.5 47 ILE B N 1
ATOM 765 C CA . ILE B 1 47 ? 6.098 0.549 -0.862 1 93.5 47 ILE B CA 1
ATOM 766 C C . ILE B 1 47 ? 6.973 1.795 -0.739 1 93.5 47 ILE B C 1
ATOM 768 O O . ILE B 1 47 ? 7.152 2.33 0.358 1 93.5 47 ILE B O 1
ATOM 772 N N . ASN B 1 48 ? 7.566 2.205 -1.867 1 91.56 48 ASN B N 1
ATOM 773 C CA . ASN B 1 48 ? 8.258 3.486 -1.956 1 91.56 48 ASN B CA 1
ATOM 774 C C . ASN B 1 48 ? 7.301 4.613 -2.33 1 91.56 48 ASN B C 1
ATOM 776 O O . ASN B 1 48 ? 6.648 4.562 -3.373 1 91.56 48 ASN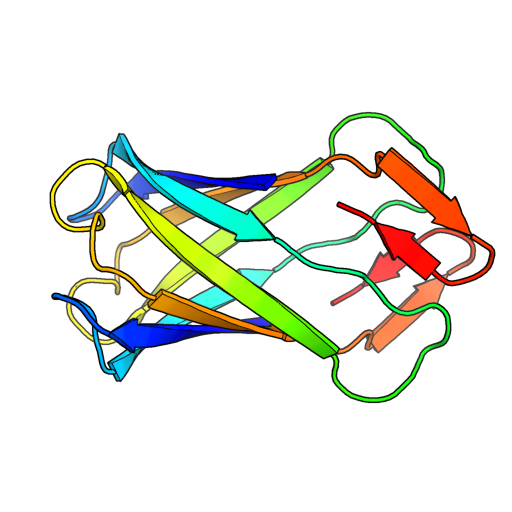 B O 1
ATOM 780 N N . TYR B 1 49 ? 7.23 5.621 -1.338 1 85.88 49 TYR B N 1
ATOM 781 C CA . TYR B 1 49 ? 6.301 6.691 -1.67 1 85.88 49 TYR B CA 1
ATOM 782 C C . TYR B 1 49 ? 6.992 8.047 -1.626 1 85.88 49 TYR B C 1
ATOM 784 O O . TYR B 1 49 ? 8.016 8.211 -0.956 1 85.88 49 TYR B O 1
ATOM 792 N N . LYS B 1 50 ? 6.5 8.977 -2.416 1 81.75 50 LYS B N 1
ATOM 793 C CA . LYS B 1 50 ? 6.891 10.383 -2.42 1 81.75 50 LYS B CA 1
ATOM 794 C C . LYS B 1 50 ? 5.668 11.289 -2.49 1 81.75 50 LYS B C 1
ATOM 796 O O . LYS B 1 50 ? 4.773 11.078 -3.312 1 81.75 50 LYS B O 1
ATOM 801 N N . ILE B 1 51 ? 5.648 12.195 -1.551 1 80.75 51 ILE B N 1
ATOM 802 C CA . ILE B 1 51 ? 4.594 13.203 -1.611 1 80.75 51 ILE B CA 1
ATOM 803 C C . ILE B 1 51 ? 4.91 14.219 -2.705 1 80.75 51 ILE B C 1
ATOM 805 O O . ILE B 1 51 ? 5.93 14.914 -2.645 1 80.75 51 ILE B O 1
ATOM 809 N N . ILE B 1 52 ? 4.086 14.336 -3.699 1 81.81 52 ILE B N 1
ATOM 810 C CA . ILE B 1 52 ? 4.391 15.227 -4.812 1 81.81 52 ILE B CA 1
ATOM 811 C C . ILE B 1 52 ? 3.621 16.531 -4.656 1 81.81 52 ILE B C 1
ATOM 813 O O . ILE B 1 52 ? 3.99 17.547 -5.242 1 81.81 52 ILE B O 1
ATOM 817 N N . GLN B 1 53 ? 2.479 16.484 -3.814 1 80.5 53 GLN B N 1
ATOM 818 C CA . GLN B 1 53 ? 1.7 17.688 -3.555 1 80.5 53 GLN B CA 1
ATOM 819 C C . GLN B 1 53 ? 1.103 17.656 -2.15 1 80.5 53 GLN B C 1
ATOM 821 O O . GLN B 1 53 ? 0.643 16.625 -1.683 1 80.5 53 GLN B O 1
ATOM 826 N N . GLU B 1 54 ? 1.279 18.766 -1.413 1 77.5 54 GLU B N 1
ATOM 827 C CA . GLU B 1 54 ? 0.634 18.938 -0.116 1 77.5 54 GLU B CA 1
ATOM 828 C C . GLU B 1 54 ? -0.279 20.156 -0.114 1 77.5 54 GLU B C 1
ATOM 830 O O . GLU B 1 54 ? 0.145 21.25 -0.48 1 77.5 54 GLU B O 1
ATOM 835 N N . ASP B 1 55 ? -1.505 19.812 0.025 1 76.88 55 ASP B N 1
ATOM 836 C CA . ASP B 1 55 ? -2.496 20.875 0.167 1 76.88 55 ASP B CA 1
ATOM 837 C C . ASP B 1 55 ? -3.217 20.781 1.51 1 76.88 55 ASP B C 1
ATOM 839 O O . ASP B 1 55 ? -4.164 20.016 1.658 1 76.88 55 ASP B O 1
ATOM 843 N N . GLY B 1 56 ? -2.686 21.656 2.346 1 76.44 56 GLY B N 1
ATOM 844 C CA . GLY B 1 56 ? -3.254 21.547 3.68 1 76.44 56 GLY B CA 1
ATOM 845 C C . GLY B 1 56 ? -3.096 20.156 4.285 1 76.44 56 GLY B C 1
ATOM 846 O O . GLY B 1 56 ? -1.978 19.656 4.414 1 76.44 56 GLY B O 1
ATOM 847 N N . ALA B 1 57 ? -4.285 19.516 4.477 1 71.12 57 ALA B N 1
ATOM 848 C CA . ALA B 1 57 ? -4.262 18.203 5.109 1 71.12 57 ALA B CA 1
ATOM 849 C C . ALA B 1 57 ? -4.234 17.094 4.062 1 71.12 57 ALA B C 1
ATOM 851 O O . ALA B 1 57 ? -4.156 15.906 4.406 1 71.12 57 ALA B O 1
ATOM 852 N N . SER B 1 58 ? -4.156 17.625 2.787 1 75 58 SER B N 1
ATOM 853 C CA . SER B 1 58 ? -4.199 16.625 1.72 1 75 58 SER B CA 1
ATOM 854 C C . SER B 1 58 ? -2.814 16.391 1.126 1 75 58 SER B C 1
ATOM 856 O O . SER B 1 58 ? -2.037 17.328 0.956 1 75 58 SER B O 1
ATOM 858 N N . ARG B 1 59 ? -2.523 15.047 0.856 1 80.75 59 ARG B N 1
ATOM 859 C CA . ARG B 1 59 ? -1.273 14.664 0.207 1 80.75 59 ARG B CA 1
ATOM 860 C C . ARG B 1 59 ? -1.534 13.75 -0.983 1 80.75 59 ARG B C 1
ATOM 862 O O . ARG B 1 59 ? -2.379 12.859 -0.912 1 80.75 59 ARG B O 1
ATOM 869 N N . THR B 1 60 ? -0.853 14.18 -2.1 1 80.88 60 THR B N 1
ATOM 870 C CA . THR B 1 60 ? -0.921 13.352 -3.297 1 80.88 60 THR B CA 1
ATOM 871 C C . THR B 1 60 ? 0.389 12.602 -3.508 1 80.88 60 THR B C 1
ATOM 873 O O . THR B 1 60 ? 1.471 13.172 -3.365 1 80.88 60 THR B O 1
ATOM 876 N N . PHE B 1 61 ? 0.211 11.234 -3.672 1 79.12 61 PHE B N 1
ATOM 877 C CA . PHE B 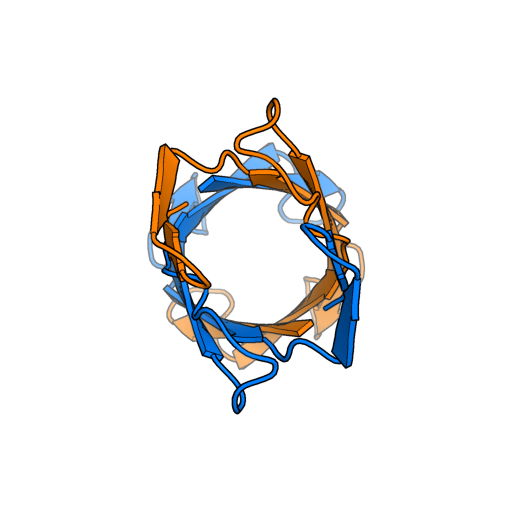1 61 ? 1.368 10.375 -3.908 1 79.12 61 PHE B CA 1
ATOM 878 C C . PHE B 1 61 ? 1.484 10.016 -5.383 1 79.12 61 PHE B C 1
ATOM 880 O O . PHE B 1 61 ? 0.483 9.992 -6.105 1 79.12 61 PHE B O 1
#

Foldseek 3Di:
DKDAACDDPQHGKMKDKDDDDDDDLDDKDKIKIAAIDDPRNHPIDIDIDGFPDDDPPDTDD/DKDAACDDPQHGKMKDKDDDDDDDLDDKDKIKIAATDDPRNGPIDIDIDGFPDDDPPDTDD

Nearest PDB structures (foldseek):
  6ooc-assembly1_A  TM=7.775E-01  e=1.113E+00  Glycyrrhiza echinata
  6ooc-assembly1_C  TM=7.771E-01  e=3.003E+00  Glycyrrhiza echinata
  6tmf-assembly1_a  TM=3.551E-01  e=5.081E+00  Thermococcus celer Vu 13 = JCM 8558
  6tmf-assembly1_a  TM=3.556E-01  e=4.698E+00  Thermococcus celer Vu 13 = JCM 8558

Organism: Setaria viridis (NCBI:txid4556)

Sequence (122 aa):
MDLVFESGSLAGSTLKVMGRLGGKISGPGQWSVMGGTGDLTMARGIINYKIIQEDGASRTFMDLVFESGSLAGSTLKVMGRLGGKISGPGQWSVMGGTGDLTMARGIINYKII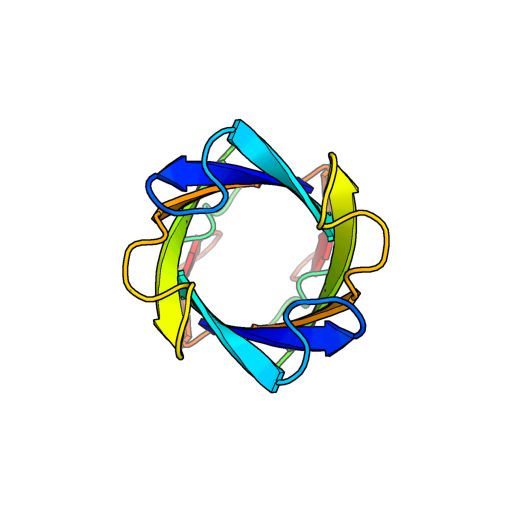QEDGASRTF

pLDDT: mean 85.77, std 11.15, range [53.62, 97.62]

InterPro domains:
  IPR004265 Dirigent protein [PF03018] (1-52)

Solvent-accessible surface area (backbone atoms only — not comparable to full-atom values): 5996 Å² total; per-residue (Å²): 63,41,34,39,27,71,30,50,86,51,45,78,29,39,35,38,38,45,43,61,44,72,41,62,86,42,76,76,46,62,28,42,31,40,33,35,47,80,78,30,47,60,26,32,29,38,32,48,36,46,55,79,43,77,55,88,45,27,35,32,75,65,40,34,39,28,69,30,48,86,50,45,78,31,39,36,39,37,44,44,62,43,73,42,60,86,43,74,76,44,64,27,43,32,40,31,37,46,80,78,30,48,59,26,29,30,38,33,47,37,47,55,79,42,76,56,89,48,27,35,35,74